Protein AF-A0A2R7K9B4-F1 (afdb_monomer)

Secondary structure (DSSP, 8-state):
-EEEEESB-S--TT-GGGS------SSPPPHHHHHHHHHHT----SS---HHHHHHHHHHHHHHHHHHHHHHTGGGEEEE--SS-SEEEEEESSGGGTTTTHHHHHHTT---TTTSTT--TTSPEEEEEEESSBS-HHHHHHHHHHHHHHHS---------------

Foldseek 3Di:
DAAAEWDAQPAQCVDVLLAAAADDDDDDDDPVRVVVRVSHHDDDDDDCSDVVSSQVVLVVQQVLLQVLLCVQVNLQWGWADDPPGQKIWIFGPDQQCVLVCQVVCVVLVGGDCVVRVVPDSVDGHGTYIYGNRDDGVVSSSVVSNVVSVVRPDPPPPPPCPDDDDDD

Mean predicted aligned error: 12.82 Å

Nearest PDB structures (foldseek):
  2z1y-assembly1_A  TM=6.674E-01  e=8.055E-02  unclassified
  2zp7-assembly1_A  TM=6.648E-01  e=3.077E-01  Thermus thermophilus HB27
  4n0b-assembly2_C  TM=6.363E-01  e=2.098E-01  Bacillus subtilis
  1wst-assembly1_A-2  TM=6.845E-01  e=7.055E-01  Thermococcus profundus
  3av7-assembly1_C  TM=5.516E-01  e=2.541E-01  Pyrococcus horikoshii OT3

Sequence (167 aa):
MNTLIIGTELPNYNNPVLTENSIIPDHELNLDEQLIITVQNLPVYNYIISREKLNLYYMEKFRMLKLLCARHLSELATVETQYPALAAVLRLNKPSVISEIIPYLKELNIYHNEVNWNLNQQLPVYGIRMGLGFPDLVTYASIFEKLSQYLKPKDHITKTIADHKMS

pLDDT: mean 71.58, std 16.81, range [35.19, 93.44]

Radius of gyration: 21.49 Å; Cα contacts (8 Å, |Δi|>4): 209; chains: 1; bounding box: 72×28×70 Å

Solvent-accessible surface area (backbone atoms only — not comparable to full-atom values): 9967 Å² total; per-residue (Å²): 116,32,68,46,53,34,55,34,59,59,79,59,76,83,42,69,88,69,62,41,68,66,60,88,83,97,69,94,69,52,75,70,52,49,49,54,38,58,57,29,53,40,82,72,72,83,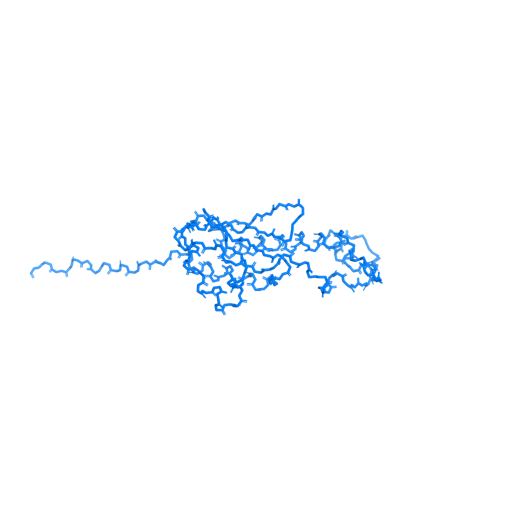97,63,71,48,68,61,62,55,47,52,52,46,50,49,53,49,53,52,49,40,53,43,37,48,71,44,34,36,95,48,38,51,71,46,68,64,87,91,56,43,44,35,36,38,34,48,80,62,37,82,56,57,74,76,47,51,66,60,34,43,75,70,71,46,50,51,65,87,77,40,73,83,58,51,90,90,45,53,32,64,32,38,39,35,18,60,34,32,60,55,72,67,57,51,43,55,51,34,44,54,48,29,69,68,70,43,82,75,78,73,83,75,73,73,79,64,96,81,79,92,128

Structure (mmCIF, N/CA/C/O backbone):
data_AF-A0A2R7K9B4-F1
#
_entry.id   AF-A0A2R7K9B4-F1
#
loop_
_atom_site.group_PDB
_atom_site.id
_atom_site.type_symbol
_atom_site.label_atom_id
_atom_site.label_alt_id
_atom_site.label_comp_id
_atom_site.label_asym_id
_atom_site.label_entity_id
_atom_site.label_seq_id
_atom_site.pdbx_PDB_ins_code
_atom_site.Cartn_x
_atom_site.Cartn_y
_atom_site.Cartn_z
_atom_site.occupancy
_atom_site.B_iso_or_equiv
_atom_site.auth_seq_id
_atom_site.auth_comp_id
_atom_site.auth_asym_id
_atom_site.auth_atom_id
_atom_site.pdbx_PDB_model_num
ATOM 1 N N . MET A 1 1 ? 3.133 5.664 20.008 1.00 62.16 1 MET A N 1
ATOM 2 C CA . MET A 1 1 ? 2.215 5.335 18.895 1.00 62.16 1 MET A CA 1
ATOM 3 C C . MET A 1 1 ? 2.933 4.362 17.986 1.00 62.16 1 MET A C 1
ATOM 5 O O . MET A 1 1 ? 4.110 4.582 17.727 1.00 62.16 1 MET A O 1
ATOM 9 N N . ASN A 1 2 ? 2.264 3.304 17.539 1.00 75.69 2 ASN A N 1
ATOM 10 C CA . ASN A 1 2 ? 2.853 2.336 16.610 1.00 75.69 2 ASN A CA 1
ATOM 11 C C . ASN A 1 2 ? 2.616 2.752 15.155 1.00 75.69 2 ASN A C 1
ATOM 13 O O . ASN A 1 2 ? 1.678 3.493 14.856 1.00 75.69 2 ASN A O 1
ATOM 17 N N . THR A 1 3 ? 3.403 2.181 14.249 1.00 78.75 3 THR A N 1
ATOM 18 C CA . THR A 1 3 ? 3.052 2.057 12.829 1.00 78.75 3 THR A CA 1
ATOM 19 C C . THR A 1 3 ? 3.036 0.572 12.502 1.00 78.75 3 THR A C 1
ATOM 21 O O . THR A 1 3 ? 3.973 -0.133 12.861 1.00 78.75 3 THR A O 1
ATOM 24 N N . LEU A 1 4 ? 1.969 0.097 11.868 1.00 87.06 4 LEU A N 1
ATOM 25 C CA . LEU A 1 4 ? 1.863 -1.280 11.386 1.00 87.06 4 LEU A CA 1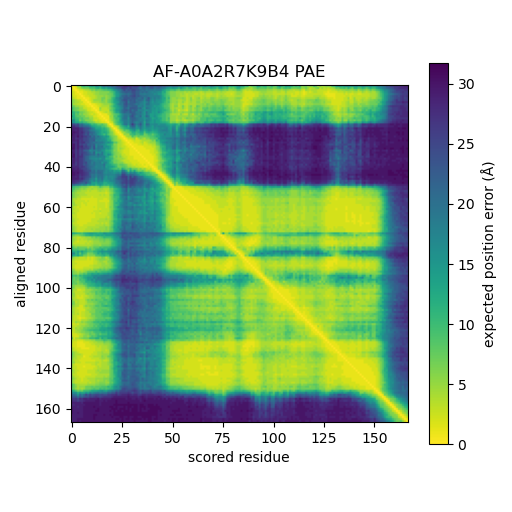
ATOM 26 C C . LEU A 1 4 ? 2.449 -1.331 9.975 1.00 87.06 4 LEU A C 1
ATOM 28 O O . LEU A 1 4 ? 2.069 -0.505 9.153 1.00 87.06 4 LEU A O 1
ATOM 32 N N . ILE A 1 5 ? 3.357 -2.256 9.682 1.00 88.81 5 ILE A N 1
ATOM 33 C CA . ILE A 1 5 ? 3.967 -2.393 8.354 1.00 88.81 5 ILE A CA 1
ATOM 34 C C . ILE A 1 5 ? 3.367 -3.612 7.651 1.00 88.81 5 ILE A C 1
ATOM 36 O O . ILE A 1 5 ? 3.385 -4.718 8.196 1.00 88.81 5 ILE A O 1
ATOM 40 N N . ILE A 1 6 ? 2.847 -3.407 6.439 1.00 89.25 6 ILE A N 1
ATOM 41 C CA . ILE A 1 6 ? 2.373 -4.469 5.545 1.00 89.25 6 ILE A CA 1
ATOM 42 C C . ILE A 1 6 ? 3.070 -4.364 4.187 1.00 89.25 6 ILE A C 1
ATOM 44 O O . ILE A 1 6 ? 3.250 -3.268 3.652 1.00 89.25 6 ILE A O 1
ATOM 48 N N . GLY A 1 7 ? 3.453 -5.508 3.622 1.00 86.06 7 GLY A N 1
ATOM 49 C CA . GLY A 1 7 ? 4.222 -5.549 2.379 1.00 86.06 7 GLY A CA 1
ATOM 50 C C . GLY A 1 7 ? 5.687 -5.119 2.538 1.00 86.06 7 GLY A C 1
ATOM 51 O O . GLY A 1 7 ? 6.240 -5.114 3.636 1.00 86.06 7 GLY A O 1
ATOM 52 N N . THR A 1 8 ? 6.326 -4.780 1.419 1.00 83.25 8 THR A N 1
ATOM 53 C CA . THR A 1 8 ? 7.749 -4.426 1.325 1.00 83.25 8 THR A CA 1
ATOM 54 C C . THR A 1 8 ? 7.989 -3.202 0.444 1.00 83.25 8 THR A C 1
ATOM 56 O O . THR A 1 8 ? 7.318 -2.974 -0.567 1.00 83.25 8 THR A O 1
ATOM 59 N N . GLU A 1 9 ? 8.980 -2.415 0.848 1.00 83.38 9 GLU A N 1
ATOM 60 C CA . GLU A 1 9 ? 9.453 -1.204 0.174 1.00 83.38 9 GLU A CA 1
ATOM 61 C C . GLU A 1 9 ? 10.620 -1.493 -0.783 1.00 83.38 9 GLU A C 1
ATOM 63 O O . GLU A 1 9 ? 11.210 -0.571 -1.335 1.00 83.38 9 GLU A O 1
ATOM 68 N N . LEU A 1 10 ? 10.966 -2.767 -0.997 1.00 81.44 10 LEU A N 1
ATOM 69 C CA . LEU A 1 10 ? 11.930 -3.161 -2.022 1.00 81.44 10 LEU A CA 1
ATOM 70 C C . LEU A 1 10 ? 11.307 -2.978 -3.418 1.00 81.44 10 LEU A C 1
ATOM 72 O O . LEU A 1 10 ? 10.212 -3.497 -3.652 1.00 81.44 10 LEU A O 1
ATOM 76 N N . PRO A 1 11 ? 11.965 -2.287 -4.368 1.00 74.44 11 PRO A N 1
ATOM 77 C CA . PRO A 1 11 ? 11.417 -2.124 -5.707 1.00 74.44 11 PRO A CA 1
ATOM 78 C C . PRO A 1 11 ? 11.253 -3.478 -6.407 1.00 74.44 11 PRO A C 1
ATOM 80 O O . PRO A 1 11 ? 12.217 -4.221 -6.590 1.00 74.44 11 PRO A O 1
ATOM 83 N N . ASN A 1 12 ? 10.039 -3.773 -6.870 1.00 73.38 12 ASN A N 1
ATOM 84 C CA . ASN A 1 12 ? 9.785 -4.865 -7.799 1.00 73.38 12 ASN A CA 1
ATOM 85 C C . ASN A 1 12 ? 10.268 -4.479 -9.207 1.00 73.38 12 ASN A C 1
ATOM 87 O O . ASN A 1 12 ? 9.491 -4.027 -10.045 1.00 73.38 12 ASN A O 1
ATOM 91 N N . TYR A 1 13 ? 11.565 -4.656 -9.442 1.00 69.69 13 TYR A N 1
ATOM 92 C CA . TYR A 1 13 ? 12.219 -4.454 -10.736 1.00 69.69 13 TYR A CA 1
ATOM 93 C C . TYR A 1 13 ? 11.795 -5.463 -11.819 1.00 69.69 13 TYR A C 1
ATOM 95 O O . TYR A 1 13 ? 12.048 -5.229 -12.995 1.00 69.69 13 TYR A O 1
ATOM 103 N N . ASN A 1 14 ? 11.125 -6.554 -11.434 1.00 67.12 14 ASN A N 1
ATOM 104 C CA . ASN A 1 14 ? 10.725 -7.647 -12.323 1.00 67.12 14 ASN A CA 1
ATOM 105 C C . ASN A 1 14 ? 9.281 -7.495 -12.844 1.00 67.12 14 ASN A C 1
ATOM 107 O O . ASN A 1 14 ? 8.721 -8.445 -13.388 1.00 67.12 14 ASN A O 1
ATOM 111 N N . ASN A 1 15 ? 8.630 -6.346 -12.625 1.00 69.50 15 ASN A N 1
ATOM 112 C CA . ASN A 1 15 ? 7.283 -6.117 -13.142 1.00 69.50 15 AS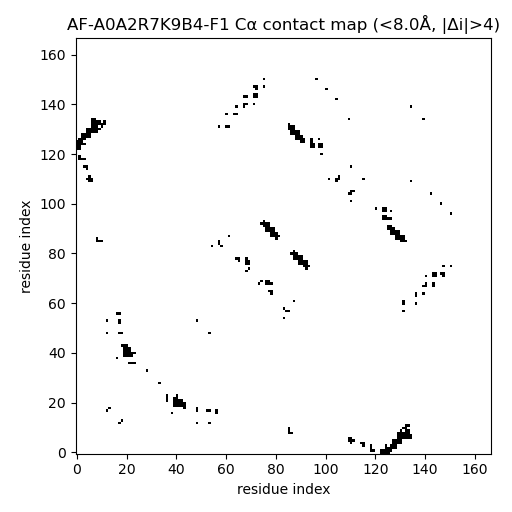N A CA 1
ATOM 113 C C . ASN A 1 15 ? 7.319 -5.899 -14.672 1.00 69.50 15 ASN A C 1
ATOM 115 O O . ASN A 1 15 ? 8.112 -5.064 -15.106 1.00 69.50 15 ASN A O 1
ATOM 119 N N . PRO A 1 16 ? 6.444 -6.548 -15.473 1.00 65.06 16 PRO A N 1
ATOM 120 C CA . PRO A 1 16 ? 6.459 -6.442 -16.938 1.00 65.06 16 PRO A CA 1
ATOM 121 C C . PRO A 1 16 ? 6.451 -5.009 -17.497 1.00 65.06 16 PRO A C 1
ATOM 123 O O . PRO A 1 16 ? 7.122 -4.725 -18.485 1.00 65.06 16 PRO A O 1
ATOM 126 N N . VAL A 1 17 ? 5.773 -4.071 -16.820 1.00 64.69 17 VAL A N 1
ATOM 127 C CA . VAL A 1 17 ? 5.706 -2.646 -17.213 1.00 64.69 17 VAL A CA 1
ATOM 128 C C . VAL A 1 17 ? 7.083 -1.959 -17.188 1.00 64.69 17 VAL A C 1
ATOM 130 O O . VAL A 1 17 ? 7.282 -0.922 -17.815 1.00 64.69 17 VAL A O 1
ATOM 133 N N . LEU A 1 18 ? 8.063 -2.526 -16.479 1.00 64.00 18 LEU A N 1
ATOM 134 C CA . LEU A 1 18 ? 9.430 -2.009 -16.404 1.00 64.00 18 LEU A CA 1
ATOM 135 C C . LEU A 1 18 ? 10.373 -2.639 -17.450 1.00 64.00 18 LEU A C 1
ATOM 137 O O . LEU A 1 18 ? 11.536 -2.229 -17.516 1.00 64.00 18 LEU A O 1
ATOM 141 N N . THR A 1 19 ? 9.906 -3.610 -18.252 1.00 56.19 19 THR A N 1
ATOM 142 C CA . THR A 1 19 ? 10.772 -4.54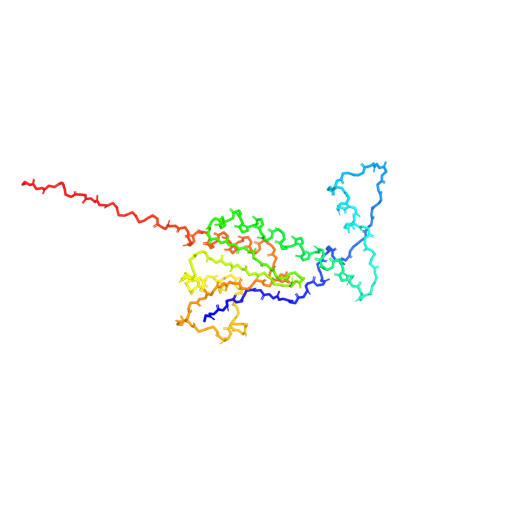0 -19.004 1.00 56.19 19 THR A CA 1
ATOM 143 C C . THR A 1 19 ? 10.439 -4.749 -20.496 1.00 56.19 19 THR A C 1
ATOM 145 O O . THR A 1 19 ? 10.958 -5.713 -21.053 1.00 56.19 19 THR A O 1
ATOM 148 N N . GLU A 1 20 ? 9.638 -3.907 -21.173 1.00 53.19 20 GLU A N 1
ATOM 149 C CA . GLU A 1 20 ? 9.229 -4.128 -22.590 1.00 53.19 20 GLU A CA 1
ATOM 150 C C . GLU A 1 20 ? 9.280 -2.899 -23.545 1.00 53.19 20 GLU A C 1
ATOM 152 O O . GLU A 1 20 ? 9.410 -1.757 -23.108 1.00 53.19 20 GLU A O 1
ATOM 157 N N . ASN A 1 21 ? 9.182 -3.205 -24.857 1.00 49.84 21 ASN A N 1
ATOM 158 C CA . ASN A 1 21 ? 9.276 -2.389 -26.095 1.00 49.84 21 ASN A CA 1
ATOM 159 C C . ASN A 1 21 ? 8.057 -2.720 -27.015 1.00 49.84 21 ASN A C 1
ATOM 161 O O . ASN A 1 21 ? 7.527 -3.820 -26.876 1.00 49.84 21 ASN A O 1
ATOM 165 N N . SER A 1 22 ? 7.623 -2.021 -28.083 1.00 46.19 22 SER A N 1
ATOM 166 C CA . SER A 1 22 ? 7.703 -0.627 -28.589 1.00 46.19 22 SER A CA 1
ATOM 167 C C . SER A 1 22 ? 6.657 -0.465 -29.715 1.00 46.19 22 SER A C 1
ATOM 169 O O . SER A 1 22 ? 6.579 -1.345 -30.571 1.00 46.19 22 SER A O 1
ATOM 171 N N . ILE A 1 23 ? 5.867 0.624 -29.752 1.00 49.53 23 ILE A N 1
ATOM 172 C CA . ILE A 1 23 ? 4.836 0.883 -30.791 1.00 49.53 23 ILE A CA 1
ATOM 173 C C . ILE A 1 23 ? 4.752 2.385 -31.136 1.00 49.53 23 ILE A C 1
ATOM 175 O O . ILE A 1 23 ? 4.584 3.209 -30.242 1.00 49.53 23 ILE A O 1
ATOM 179 N N . ILE A 1 24 ? 4.799 2.749 -32.425 1.00 50.50 24 ILE A N 1
ATOM 180 C CA . ILE A 1 24 ? 4.609 4.132 -32.922 1.00 50.50 24 ILE A CA 1
ATOM 181 C C . ILE A 1 24 ? 3.288 4.224 -33.724 1.00 50.50 24 ILE A C 1
ATOM 183 O O . ILE A 1 24 ? 3.066 3.340 -34.552 1.00 50.50 24 ILE A O 1
ATOM 187 N N . PRO A 1 25 ? 2.426 5.247 -33.527 1.00 50.66 25 PRO A N 1
ATOM 188 C CA . PRO A 1 25 ? 1.129 5.384 -34.210 1.00 50.66 25 PRO A CA 1
ATOM 189 C C . PRO A 1 25 ? 1.113 6.493 -35.277 1.00 50.66 25 PRO A C 1
ATOM 191 O O . PRO A 1 25 ? 1.967 7.376 -35.279 1.00 50.66 25 PRO A O 1
ATOM 194 N N . ASP A 1 26 ? 0.097 6.464 -36.144 1.00 46.50 26 ASP A N 1
ATOM 195 C CA . ASP A 1 26 ? -0.021 7.302 -37.354 1.00 46.50 26 ASP A CA 1
ATOM 196 C C . ASP A 1 26 ? -1.201 8.306 -37.278 1.00 46.50 26 ASP A C 1
ATOM 198 O O . ASP A 1 26 ? -1.830 8.653 -38.277 1.00 46.50 26 ASP A O 1
ATOM 202 N N . HIS A 1 27 ? -1.552 8.747 -36.062 1.00 53.41 27 HIS A N 1
ATOM 203 C CA . HIS A 1 27 ? -2.613 9.730 -35.792 1.00 53.41 27 HIS A CA 1
ATOM 204 C C . HIS A 1 27 ? -2.272 10.644 -34.604 1.00 53.41 27 HIS A C 1
ATOM 206 O O . HIS A 1 27 ? -1.424 10.311 -33.775 1.00 53.41 27 HIS A O 1
ATOM 212 N N . GLU A 1 28 ? -2.929 11.807 -34.508 1.00 66.19 28 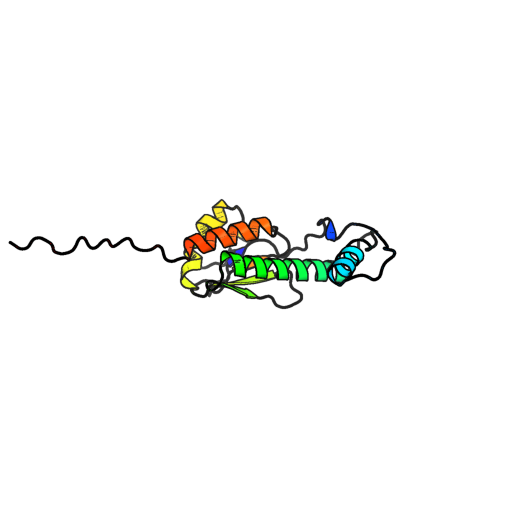GLU A N 1
ATOM 213 C CA . GLU A 1 28 ? -2.798 12.691 -33.340 1.00 66.19 28 GLU A CA 1
ATOM 214 C C . GLU A 1 28 ? -3.414 12.033 -32.098 1.00 66.19 28 GLU A C 1
ATOM 216 O O . GLU A 1 28 ? -4.584 11.650 -32.092 1.00 66.19 28 GLU A O 1
ATOM 221 N N . LEU A 1 29 ? -2.609 11.900 -31.044 1.00 61.50 29 LEU A N 1
ATOM 222 C CA . LEU A 1 29 ? -2.927 11.070 -29.886 1.00 61.50 29 LEU A CA 1
ATOM 223 C C . LEU A 1 29 ? -3.656 11.844 -28.794 1.00 61.50 29 LEU A C 1
ATOM 225 O O . LEU A 1 29 ? -3.187 12.897 -28.351 1.00 61.50 29 LEU A O 1
ATOM 229 N N . ASN A 1 30 ? -4.729 11.262 -28.262 1.00 67.12 30 ASN A N 1
ATOM 230 C CA . ASN A 1 30 ? -5.323 11.729 -27.014 1.00 67.12 30 ASN A CA 1
ATOM 231 C C . ASN A 1 30 ? -4.438 11.369 -25.798 1.00 67.12 30 ASN A C 1
ATOM 233 O O . ASN A 1 30 ? -3.500 10.579 -25.903 1.00 67.12 30 ASN A O 1
ATOM 237 N N . LEU A 1 31 ? -4.713 11.957 -24.630 1.00 47.69 31 LEU A N 1
ATOM 238 C CA . LEU A 1 31 ? -3.843 11.836 -23.452 1.00 47.69 31 LEU A CA 1
ATOM 239 C C . LEU A 1 31 ? -3.679 10.384 -22.951 1.00 47.69 31 LEU A C 1
ATOM 241 O O . LEU A 1 31 ? -2.589 10.012 -22.514 1.00 47.69 31 LEU A O 1
ATOM 245 N N . ASP A 1 32 ? -4.726 9.561 -23.050 1.00 44.50 32 ASP A N 1
ATOM 246 C CA . ASP A 1 32 ? -4.673 8.150 -22.651 1.00 44.50 32 ASP A CA 1
ATOM 247 C C . ASP A 1 32 ? -3.865 7.320 -23.666 1.00 44.50 32 ASP A C 1
ATOM 249 O O . ASP A 1 32 ? -3.080 6.453 -23.280 1.00 44.50 32 ASP A O 1
ATOM 253 N N . GLU A 1 33 ? -3.966 7.633 -24.962 1.00 50.38 33 GLU A N 1
ATOM 254 C CA . GLU A 1 33 ? -3.125 7.027 -26.005 1.00 50.38 33 GLU A CA 1
ATOM 255 C C . GLU A 1 33 ? -1.649 7.410 -25.828 1.00 50.38 33 GLU A C 1
ATOM 257 O O . GLU A 1 33 ? -0.783 6.535 -25.838 1.00 50.38 33 GLU A O 1
ATOM 262 N N . GLN A 1 34 ? -1.345 8.690 -25.579 1.00 53.97 34 GLN A N 1
ATOM 263 C CA . GLN A 1 34 ? 0.020 9.152 -25.294 1.00 53.97 34 GLN A CA 1
ATOM 264 C C . GLN A 1 34 ? 0.642 8.384 -24.119 1.00 53.97 34 GLN A C 1
ATOM 266 O O . GLN A 1 34 ? 1.806 7.988 -24.196 1.00 53.97 34 GLN A O 1
ATOM 271 N N . LEU A 1 35 ? -0.130 8.114 -23.060 1.00 50.78 35 LEU A N 1
ATOM 272 C CA . LEU A 1 35 ? 0.289 7.281 -21.928 1.00 50.78 35 LEU A CA 1
ATOM 273 C C . LEU A 1 35 ? 0.585 5.831 -22.343 1.00 50.78 35 LEU A C 1
ATOM 275 O O . LEU A 1 35 ? 1.653 5.313 -22.013 1.00 50.78 35 LEU A O 1
ATOM 279 N N . ILE A 1 36 ? -0.313 5.191 -23.096 1.00 49.84 36 ILE A N 1
ATOM 280 C CA . ILE A 1 36 ? -0.166 3.801 -23.567 1.00 49.84 36 ILE A CA 1
ATOM 281 C C . ILE A 1 36 ? 1.085 3.637 -24.446 1.00 49.84 36 ILE A C 1
ATOM 283 O O . ILE A 1 36 ? 1.888 2.727 -24.236 1.00 49.84 36 ILE A O 1
ATOM 287 N N . ILE A 1 37 ? 1.296 4.558 -25.382 1.00 53.94 37 ILE A N 1
ATOM 288 C CA . ILE A 1 37 ? 2.410 4.545 -26.341 1.00 53.94 37 ILE A CA 1
ATOM 289 C C . ILE A 1 37 ? 3.740 4.943 -25.687 1.00 53.94 37 ILE A C 1
ATOM 291 O O . ILE A 1 37 ? 4.794 4.403 -26.037 1.00 53.94 37 ILE A O 1
ATOM 295 N N . THR A 1 38 ? 3.706 5.817 -24.677 1.00 52.06 38 THR A N 1
ATOM 296 C CA . THR A 1 38 ? 4.879 6.111 -23.838 1.00 52.06 38 THR A CA 1
ATOM 297 C C . THR A 1 38 ? 5.291 4.893 -23.018 1.00 52.06 38 THR A C 1
ATOM 299 O O . THR A 1 38 ? 6.481 4.631 -22.911 1.00 52.06 38 THR A O 1
ATOM 302 N N . VAL A 1 39 ? 4.342 4.117 -22.479 1.00 47.78 39 VAL A N 1
ATOM 303 C CA . VAL A 1 39 ? 4.647 2.856 -21.776 1.00 47.78 39 VAL A CA 1
ATOM 304 C C . VAL A 1 39 ? 5.237 1.813 -22.728 1.00 47.78 39 VAL A C 1
ATOM 306 O O . VAL A 1 39 ? 6.173 1.114 -22.353 1.00 47.78 39 VAL A O 1
ATOM 309 N N . GLN A 1 40 ? 4.738 1.730 -23.963 1.00 45.25 40 GLN A N 1
ATOM 310 C CA . GLN A 1 40 ? 5.206 0.748 -24.941 1.00 45.25 40 GLN A CA 1
ATOM 311 C C . GLN A 1 40 ? 6.636 1.029 -25.433 1.00 45.25 40 GLN A C 1
ATOM 313 O O . GLN A 1 40 ? 7.426 0.099 -25.529 1.00 45.25 40 GLN A O 1
ATOM 318 N N . ASN A 1 41 ? 7.011 2.277 -25.737 1.00 49.75 41 ASN A N 1
ATOM 319 C CA . ASN A 1 41 ? 8.253 2.613 -26.463 1.00 49.75 41 ASN A CA 1
ATOM 320 C C . ASN A 1 41 ? 9.585 2.540 -25.689 1.00 49.75 41 ASN A C 1
ATOM 322 O O . ASN A 1 41 ? 10.577 3.113 -26.138 1.00 49.75 41 ASN A O 1
ATOM 326 N N . LEU A 1 42 ? 9.647 1.881 -24.534 1.00 49.12 42 LEU A N 1
ATOM 327 C CA . LEU A 1 42 ? 10.650 2.164 -23.505 1.00 49.12 42 LEU A CA 1
ATOM 328 C C . LEU A 1 42 ? 11.851 1.189 -23.495 1.00 49.12 42 LEU A C 1
ATOM 330 O O . LEU A 1 42 ? 11.795 0.188 -22.782 1.00 49.12 42 LEU A O 1
ATOM 334 N N . PRO A 1 43 ? 13.018 1.524 -24.095 1.00 44.97 43 PRO A N 1
ATOM 335 C CA . PRO A 1 43 ? 14.054 0.548 -24.438 1.00 44.97 43 PRO A CA 1
ATOM 336 C C . PRO A 1 43 ? 14.487 -0.391 -23.307 1.00 44.97 43 PRO A C 1
ATOM 338 O O . PRO A 1 43 ? 14.858 0.041 -22.208 1.00 44.97 43 PRO A O 1
ATOM 341 N N . VAL A 1 44 ? 14.476 -1.683 -23.621 1.00 52.25 44 VAL A N 1
ATOM 342 C CA . VAL A 1 44 ? 15.139 -2.763 -22.887 1.00 52.25 44 VAL A CA 1
ATOM 343 C C . VAL A 1 44 ? 16.596 -2.857 -23.332 1.00 52.25 44 VAL A C 1
ATOM 345 O O . VAL A 1 44 ? 16.854 -3.288 -24.448 1.00 52.25 44 VAL A O 1
ATOM 348 N N . TYR A 1 45 ? 17.539 -2.518 -22.448 1.00 40.28 45 TYR A N 1
ATOM 349 C CA . TYR A 1 45 ? 18.785 -3.277 -22.267 1.00 40.28 45 TYR A CA 1
ATOM 350 C C . TYR A 1 45 ? 19.479 -2.907 -20.942 1.00 40.28 45 TYR A C 1
ATOM 352 O O . TYR A 1 45 ? 19.719 -1.741 -20.653 1.00 40.28 45 TYR A O 1
ATOM 360 N N . ASN A 1 46 ? 19.830 -3.944 -20.175 1.00 35.19 46 ASN A N 1
ATOM 361 C CA . ASN A 1 46 ? 20.837 -4.010 -19.106 1.00 35.19 46 ASN A CA 1
ATOM 362 C C . ASN A 1 46 ? 20.867 -2.929 -17.997 1.00 35.19 46 ASN A C 1
ATOM 364 O O . ASN A 1 46 ? 21.411 -1.839 -18.147 1.00 35.19 46 ASN A O 1
ATOM 368 N N . TYR A 1 47 ? 20.452 -3.358 -16.798 1.00 39.12 47 TYR A N 1
ATOM 369 C CA . TYR A 1 47 ? 20.797 -2.827 -15.463 1.00 39.12 47 TYR A CA 1
ATOM 370 C C . TYR A 1 47 ? 20.410 -1.391 -15.084 1.00 39.12 47 TYR A C 1
ATOM 372 O O . TYR A 1 47 ? 20.378 -1.095 -13.891 1.00 39.12 47 TYR A O 1
ATOM 380 N N . ILE A 1 48 ? 20.023 -0.529 -16.023 1.00 45.00 48 ILE A N 1
ATOM 381 C CA . ILE A 1 48 ? 19.386 0.754 -15.709 1.00 45.00 48 ILE A CA 1
ATOM 382 C C . ILE A 1 48 ? 17.907 0.663 -16.083 1.00 45.00 48 ILE A C 1
ATOM 384 O O . ILE A 1 48 ? 17.470 1.145 -17.128 1.00 45.00 48 ILE A O 1
ATOM 388 N N . ILE A 1 49 ? 17.104 0.083 -15.186 1.00 51.69 49 ILE A N 1
ATOM 389 C CA . ILE A 1 49 ? 15.683 0.444 -15.143 1.00 51.69 49 ILE A CA 1
ATOM 390 C C . ILE A 1 49 ? 15.676 1.939 -14.854 1.00 51.69 49 ILE A C 1
ATOM 392 O O . ILE A 1 49 ? 16.074 2.354 -13.763 1.00 51.69 49 ILE A O 1
ATOM 396 N N . SER A 1 50 ? 15.322 2.741 -15.866 1.00 60.88 50 SER A N 1
ATOM 397 C CA . SER A 1 50 ? 15.336 4.197 -15.741 1.00 60.88 50 SER A CA 1
ATOM 398 C C . SER A 1 50 ? 14.587 4.565 -14.464 1.00 60.88 50 SER A C 1
ATOM 400 O O . SER A 1 50 ? 13.462 4.116 -14.220 1.00 60.88 50 SER A O 1
ATOM 402 N N . ARG A 1 51 ? 15.246 5.363 -13.620 1.00 66.50 51 ARG A N 1
ATOM 403 C CA . ARG A 1 51 ? 14.68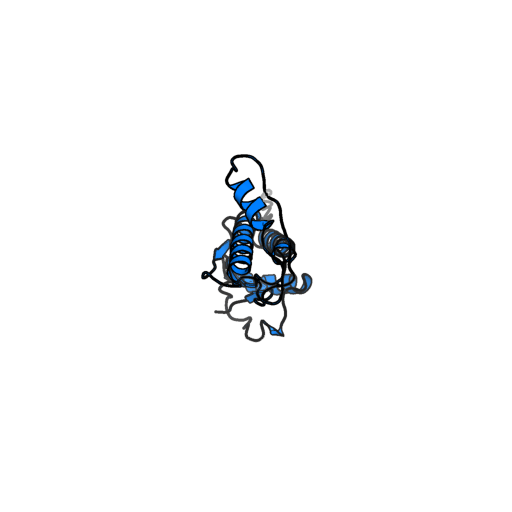5 5.809 -12.344 1.00 66.50 51 ARG A CA 1
ATOM 404 C C . ARG A 1 51 ? 13.345 6.514 -12.562 1.00 66.50 51 ARG A C 1
ATOM 406 O O . ARG A 1 51 ? 12.492 6.467 -11.688 1.00 66.50 51 ARG A O 1
ATOM 413 N N . GLU A 1 52 ? 13.141 7.096 -13.741 1.00 70.94 52 GLU A N 1
ATOM 414 C CA . GLU A 1 52 ? 11.890 7.706 -14.185 1.00 70.94 52 GLU A CA 1
ATOM 415 C C . GLU A 1 52 ? 10.827 6.649 -14.508 1.00 70.94 52 GLU A C 1
ATOM 417 O O . GLU A 1 52 ? 9.731 6.770 -13.976 1.00 70.94 52 GLU A O 1
ATOM 422 N N . LYS A 1 53 ? 11.138 5.571 -15.256 1.00 71.12 53 LYS A N 1
ATOM 423 C CA . LYS A 1 53 ? 10.210 4.425 -15.441 1.00 71.12 53 LYS A CA 1
ATOM 424 C C . LYS A 1 53 ? 9.747 3.875 -14.087 1.00 71.12 53 LYS A C 1
ATOM 426 O O . LYS A 1 53 ? 8.557 3.673 -13.863 1.00 71.12 53 LYS A O 1
ATOM 431 N N . LEU A 1 54 ? 10.698 3.669 -13.171 1.00 75.00 54 LEU A N 1
ATOM 432 C CA . LEU A 1 54 ? 10.439 3.169 -11.821 1.00 75.00 54 LEU A CA 1
ATOM 433 C C . LEU A 1 54 ? 9.549 4.137 -11.027 1.00 75.00 54 LEU A C 1
ATOM 435 O O . LEU A 1 54 ? 8.554 3.725 -10.435 1.00 75.00 54 LEU A O 1
ATOM 439 N N . ASN A 1 55 ? 9.887 5.429 -11.044 1.00 77.31 55 ASN A N 1
ATOM 440 C CA . ASN A 1 55 ? 9.118 6.482 -10.392 1.00 77.31 55 ASN A CA 1
ATOM 441 C C . ASN A 1 55 ? 7.690 6.564 -10.951 1.00 77.31 55 ASN A C 1
ATOM 443 O O . ASN A 1 55 ? 6.751 6.546 -10.165 1.00 77.31 55 ASN A O 1
ATOM 447 N N . LEU A 1 56 ? 7.514 6.596 -12.277 1.00 77.56 56 LEU A N 1
ATOM 448 C CA . LEU A 1 56 ? 6.209 6.637 -12.948 1.00 77.56 56 LEU A CA 1
ATOM 449 C C . LEU A 1 56 ? 5.356 5.412 -12.595 1.00 77.56 56 LEU A C 1
ATOM 451 O O . LEU A 1 56 ? 4.193 5.562 -12.228 1.00 77.56 56 LEU A O 1
ATOM 455 N N . TYR A 1 57 ? 5.945 4.213 -12.604 1.00 79.75 57 TYR A N 1
ATOM 456 C CA . TYR A 1 57 ? 5.268 2.991 -12.170 1.00 79.75 57 TYR A CA 1
ATOM 457 C C . TYR A 1 57 ? 4.781 3.078 -10.711 1.00 79.75 57 TYR A C 1
ATOM 459 O O . TYR A 1 57 ? 3.640 2.715 -10.422 1.00 79.75 57 TYR A O 1
ATOM 467 N N . TYR A 1 58 ? 5.586 3.613 -9.783 1.00 84.25 58 TYR A N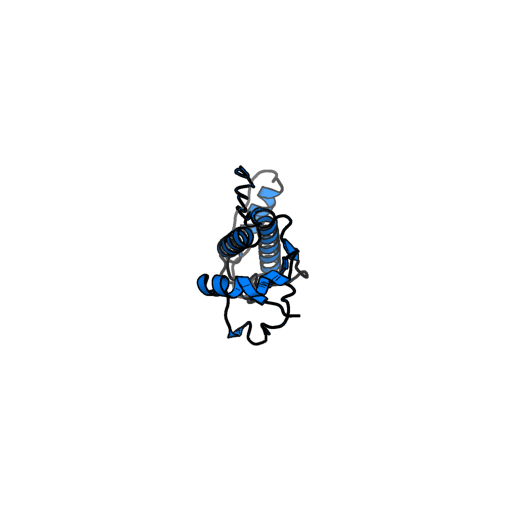 1
ATOM 468 C CA . TYR A 1 58 ? 5.153 3.785 -8.389 1.00 84.25 58 TYR A CA 1
ATOM 469 C C . TYR A 1 58 ? 4.218 4.980 -8.161 1.00 84.25 58 TYR A C 1
ATOM 471 O O . TYR A 1 58 ? 3.352 4.886 -7.290 1.00 84.25 58 TYR A O 1
ATOM 479 N N . MET A 1 59 ? 4.309 6.053 -8.957 1.00 84.19 59 MET A N 1
ATOM 480 C CA . MET A 1 59 ? 3.296 7.117 -9.005 1.00 84.19 59 MET A CA 1
ATOM 481 C C . MET A 1 59 ? 1.938 6.535 -9.383 1.00 84.19 59 MET A C 1
ATOM 483 O O . MET A 1 59 ? 0.950 6.779 -8.692 1.00 84.19 59 MET A O 1
ATOM 487 N N . GLU A 1 60 ? 1.899 5.731 -10.445 1.00 82.81 60 GLU A N 1
ATOM 488 C CA . GLU A 1 60 ? 0.673 5.126 -10.947 1.00 82.81 60 GLU A CA 1
ATOM 489 C C . GLU A 1 60 ? 0.131 4.070 -9.979 1.00 82.81 60 GLU A C 1
ATOM 491 O O . GLU A 1 60 ? -1.047 4.104 -9.616 1.00 82.81 60 GLU A O 1
ATOM 496 N N . LYS A 1 61 ? 0.998 3.207 -9.430 1.00 85.19 61 LYS A N 1
ATOM 497 C CA . LYS A 1 61 ? 0.608 2.258 -8.378 1.00 85.19 61 LYS A CA 1
ATOM 498 C C . LYS A 1 61 ? 0.036 2.980 -7.152 1.00 85.19 61 LYS A C 1
ATOM 500 O O . LYS A 1 61 ? -0.967 2.533 -6.601 1.00 85.19 61 LYS A O 1
ATOM 505 N N . PHE A 1 62 ? 0.602 4.119 -6.748 1.00 90.31 62 PHE A N 1
ATOM 506 C CA . PHE A 1 62 ? 0.059 4.946 -5.665 1.00 90.31 62 PHE A CA 1
ATOM 507 C C . PHE A 1 62 ? -1.277 5.617 -6.028 1.00 90.31 62 PHE A C 1
ATOM 509 O O . PHE A 1 62 ? -2.196 5.627 -5.205 1.00 90.31 62 PHE A O 1
ATOM 516 N N . ARG A 1 63 ? -1.425 6.139 -7.255 1.00 88.25 63 ARG A N 1
ATOM 517 C CA . ARG A 1 63 ? -2.683 6.711 -7.766 1.00 88.25 63 ARG A CA 1
ATOM 518 C C . ARG A 1 63 ? -3.806 5.673 -7.728 1.00 88.25 63 ARG A C 1
ATOM 520 O O . ARG A 1 63 ? -4.879 5.943 -7.190 1.00 88.25 63 ARG A O 1
ATOM 527 N N . MET A 1 64 ? -3.532 4.465 -8.212 1.00 89.00 64 MET A N 1
ATOM 528 C CA . MET A 1 64 ? -4.473 3.346 -8.185 1.00 89.00 64 MET A CA 1
ATOM 529 C C . MET A 1 64 ? -4.776 2.876 -6.757 1.00 89.00 64 MET A C 1
ATOM 531 O O . MET A 1 64 ? -5.935 2.622 -6.433 1.00 89.00 64 MET A O 1
ATOM 535 N N . LEU A 1 65 ? -3.783 2.844 -5.861 1.00 91.19 65 LEU A N 1
ATOM 536 C CA . LEU A 1 65 ? -3.993 2.519 -4.446 1.00 91.19 65 LEU A CA 1
ATOM 537 C C . LEU A 1 65 ? -4.910 3.537 -3.744 1.00 91.19 65 LEU A C 1
ATOM 539 O O . LEU A 1 65 ? -5.777 3.146 -2.962 1.00 91.19 65 LEU A O 1
ATOM 543 N N . LYS A 1 66 ? -4.784 4.833 -4.063 1.00 91.38 66 LYS A N 1
ATOM 544 C CA . LYS A 1 66 ? -5.720 5.875 -3.606 1.00 91.38 66 LYS A CA 1
ATOM 545 C C . LYS A 1 66 ? -7.146 5.636 -4.105 1.00 91.38 66 LYS A C 1
ATOM 547 O O . LYS A 1 66 ? -8.077 5.728 -3.308 1.00 91.38 66 LYS A O 1
ATOM 552 N N . LEU A 1 67 ? -7.322 5.295 -5.385 1.00 90.81 67 LEU A N 1
ATOM 553 C CA . LEU A 1 67 ? -8.639 4.979 -5.955 1.00 90.81 67 LEU A CA 1
ATOM 554 C C . LEU A 1 67 ? -9.271 3.740 -5.299 1.00 90.81 67 LEU A C 1
ATOM 556 O O . LEU A 1 67 ? -10.464 3.750 -5.000 1.00 90.81 67 LEU A O 1
ATOM 560 N N . LEU A 1 68 ? -8.479 2.701 -5.011 1.00 93.44 68 LEU A N 1
ATOM 561 C CA . LEU A 1 68 ? -8.939 1.523 -4.269 1.00 93.44 68 LEU A CA 1
ATOM 562 C C . LEU A 1 68 ? -9.347 1.876 -2.832 1.00 93.44 68 LEU A C 1
ATOM 564 O O . LEU A 1 68 ? -10.404 1.442 -2.377 1.00 93.44 68 LEU A O 1
ATOM 568 N N . CYS A 1 69 ? -8.565 2.698 -2.126 1.00 93.12 69 CYS A N 1
ATOM 569 C CA . CYS A 1 69 ? -8.933 3.159 -0.786 1.00 93.12 69 CYS A CA 1
ATOM 570 C C . CYS A 1 69 ? -10.252 3.943 -0.811 1.00 93.12 69 CYS A C 1
ATOM 572 O O . CYS A 1 69 ? -11.158 3.633 -0.042 1.00 93.12 69 CYS A O 1
ATOM 574 N N . ALA A 1 70 ? -10.407 4.897 -1.733 1.00 90.62 70 ALA A N 1
ATOM 575 C CA . ALA A 1 70 ? -11.646 5.660 -1.877 1.00 90.62 70 ALA A CA 1
ATOM 576 C C . ALA A 1 70 ? -12.855 4.758 -2.200 1.00 90.62 70 ALA A C 1
ATOM 578 O O . ALA A 1 70 ? -13.929 4.953 -1.639 1.00 90.62 70 ALA A O 1
ATOM 579 N N . ARG A 1 71 ? -12.677 3.733 -3.048 1.00 91.25 71 ARG A N 1
ATOM 580 C CA . ARG A 1 71 ? -13.734 2.777 -3.419 1.00 91.25 71 ARG A CA 1
ATOM 581 C C . ARG A 1 71 ? -14.199 1.901 -2.254 1.00 91.25 71 ARG A C 1
ATOM 583 O O . ARG A 1 71 ? -15.399 1.703 -2.096 1.00 91.25 71 ARG A O 1
ATOM 590 N N . HIS A 1 72 ? -13.268 1.328 -1.494 1.00 90.81 72 HIS A N 1
ATOM 591 C CA . HIS A 1 72 ? -13.597 0.327 -0.473 1.00 90.81 72 HIS A CA 1
ATOM 592 C C . HIS A 1 72 ? -13.760 0.937 0.922 1.00 90.81 72 HIS A C 1
ATOM 594 O O . HIS A 1 72 ? -14.689 0.577 1.641 1.00 90.81 72 HIS A O 1
ATOM 600 N N . LEU A 1 73 ? -12.884 1.869 1.305 1.00 87.75 73 LEU A N 1
ATOM 601 C CA . LEU A 1 73 ? -12.865 2.478 2.636 1.00 87.75 73 LEU A CA 1
ATOM 602 C C . LEU A 1 73 ? -13.565 3.839 2.678 1.00 87.75 73 LEU A C 1
ATOM 604 O O . LEU A 1 73 ? -14.114 4.171 3.724 1.00 87.75 73 LEU A O 1
ATOM 608 N N . SER A 1 74 ? -13.631 4.582 1.567 1.00 84.12 74 SER A N 1
ATOM 609 C CA . SER A 1 74 ? -14.347 5.868 1.491 1.00 84.12 74 SER A CA 1
ATOM 610 C C . SER A 1 74 ? -13.960 6.795 2.665 1.00 84.12 74 SER A C 1
ATOM 612 O O . SER A 1 74 ? -12.776 6.974 2.940 1.00 84.12 74 SER A O 1
ATOM 614 N N . GLU A 1 75 ? -14.928 7.330 3.410 1.00 82.75 75 GLU A N 1
ATOM 615 C CA . GLU A 1 75 ? -14.740 8.185 4.594 1.00 82.75 75 GLU A CA 1
ATOM 616 C C . GLU A 1 75 ? -14.127 7.485 5.829 1.00 82.75 75 GLU A C 1
ATOM 618 O O . GLU A 1 75 ? -13.989 8.102 6.885 1.00 82.75 75 GLU A O 1
ATOM 623 N N . LEU A 1 76 ? -13.758 6.203 5.753 1.00 83.62 76 LEU A N 1
ATOM 624 C CA . LEU A 1 76 ? -13.138 5.475 6.868 1.00 83.62 76 LEU A CA 1
ATOM 625 C C . LEU A 1 76 ? -11.611 5.637 6.902 1.00 83.62 76 LEU A C 1
ATOM 627 O O . LEU A 1 76 ? -11.013 5.478 7.973 1.00 83.62 76 LEU A O 1
ATOM 631 N N . ALA A 1 77 ? -10.976 5.931 5.759 1.00 88.25 77 ALA A N 1
ATOM 632 C CA . ALA A 1 77 ? -9.522 5.989 5.651 1.00 88.25 77 ALA A CA 1
ATOM 633 C C . ALA A 1 77 ? -9.000 6.882 4.514 1.00 88.25 77 ALA A C 1
ATOM 635 O O . ALA A 1 77 ? -9.626 7.013 3.465 1.00 88.25 77 ALA A O 1
ATOM 636 N N . THR A 1 78 ? -7.790 7.417 4.686 1.00 90.50 78 THR A N 1
ATOM 637 C CA . THR A 1 78 ? -7.043 8.142 3.645 1.00 90.50 78 THR A CA 1
ATOM 638 C C . THR A 1 78 ? -5.701 7.470 3.352 1.00 90.50 78 THR A C 1
ATOM 640 O O . THR A 1 78 ? -5.130 6.790 4.204 1.00 90.50 78 THR A O 1
ATOM 643 N N . VAL A 1 79 ? -5.184 7.656 2.132 1.00 91.25 79 VAL A N 1
ATOM 644 C CA . VAL A 1 79 ? -3.869 7.147 1.708 1.00 91.25 79 VAL A CA 1
ATOM 645 C C . VAL A 1 79 ? -2.949 8.306 1.333 1.00 91.25 79 VAL A C 1
ATOM 647 O O . VAL A 1 79 ? -3.220 9.067 0.402 1.00 91.25 79 VAL A O 1
ATOM 650 N N . GLU A 1 80 ? -1.834 8.411 2.047 1.00 89.69 80 GLU A N 1
ATOM 651 C CA . GLU A 1 80 ? -0.799 9.437 1.890 1.00 89.69 80 GLU A CA 1
ATOM 652 C C . GLU A 1 80 ? 0.524 8.819 1.407 1.00 89.69 80 GLU A C 1
ATOM 654 O O . GLU A 1 80 ? 0.773 7.629 1.585 1.00 89.69 80 GLU A O 1
ATOM 659 N N . THR A 1 81 ? 1.403 9.620 0.803 1.00 83.50 81 THR A N 1
ATOM 660 C CA . THR A 1 81 ? 2.811 9.258 0.559 1.00 83.50 81 THR A CA 1
ATOM 661 C C . THR A 1 81 ? 3.668 10.521 0.586 1.00 83.50 81 THR A C 1
ATOM 663 O O . THR A 1 81 ? 3.156 11.620 0.368 1.00 83.50 81 THR A O 1
ATOM 666 N N . GLN A 1 82 ? 4.966 10.366 0.834 1.00 72.31 82 GLN A N 1
ATOM 667 C CA . GLN A 1 82 ? 5.961 11.421 0.657 1.00 72.31 82 GLN A CA 1
ATOM 668 C C . GLN A 1 82 ? 6.700 11.133 -0.648 1.00 72.31 82 GLN A C 1
ATOM 670 O O . GLN A 1 82 ? 7.446 10.166 -0.732 1.00 72.31 82 GLN A O 1
ATOM 675 N N . TYR A 1 83 ? 6.445 11.915 -1.693 1.00 60.09 83 TYR A N 1
ATOM 676 C CA . TYR A 1 83 ? 6.973 11.607 -3.019 1.00 60.09 83 TYR A CA 1
ATOM 677 C C . TYR A 1 83 ? 8.453 12.025 -3.173 1.00 60.09 83 TYR A C 1
ATOM 679 O O . TYR A 1 83 ? 8.787 13.140 -2.768 1.00 60.09 83 TYR A O 1
ATOM 687 N N . PRO A 1 84 ? 9.328 11.212 -3.805 1.00 60.69 84 PRO A N 1
ATOM 688 C CA . PRO A 1 84 ? 9.124 9.828 -4.245 1.00 60.69 84 PRO A CA 1
ATOM 689 C C . PRO A 1 84 ? 9.359 8.815 -3.112 1.00 60.69 84 PRO A C 1
ATOM 691 O O . PRO A 1 84 ? 10.406 8.833 -2.466 1.00 60.69 84 PRO A O 1
ATOM 694 N N . ALA A 1 85 ? 8.428 7.876 -2.921 1.00 72.69 85 ALA A N 1
ATOM 695 C CA . ALA A 1 85 ? 8.582 6.784 -1.961 1.00 72.69 85 ALA A CA 1
ATOM 696 C C . ALA A 1 85 ? 8.019 5.460 -2.479 1.00 72.69 85 ALA A C 1
ATOM 698 O O . ALA A 1 85 ? 7.046 5.411 -3.227 1.00 72.69 85 ALA A O 1
ATOM 699 N N . LEU A 1 86 ? 8.611 4.377 -1.978 1.00 83.88 86 LEU A N 1
ATOM 700 C CA . LEU A 1 86 ? 8.166 2.993 -2.157 1.00 83.88 86 LEU A CA 1
ATOM 701 C C . LEU A 1 86 ? 7.199 2.562 -1.042 1.00 83.88 86 LEU A C 1
ATOM 703 O O . LEU A 1 86 ? 6.955 1.374 -0.852 1.00 83.88 86 LEU A O 1
ATOM 707 N N . ALA A 1 87 ? 6.647 3.533 -0.312 1.00 89.25 87 ALA A N 1
ATOM 708 C CA . ALA A 1 87 ? 5.706 3.345 0.777 1.00 89.25 87 ALA A CA 1
ATOM 709 C C . ALA A 1 87 ? 4.544 4.333 0.665 1.00 89.25 87 ALA A C 1
ATOM 711 O O . ALA A 1 87 ? 4.731 5.516 0.368 1.00 89.25 87 ALA A O 1
ATOM 712 N N . ALA A 1 88 ? 3.349 3.861 0.987 1.00 90.94 88 ALA A N 1
ATOM 713 C CA . ALA A 1 88 ? 2.195 4.695 1.287 1.00 90.94 88 ALA A CA 1
ATOM 714 C C . ALA A 1 88 ? 1.798 4.520 2.760 1.00 90.94 88 ALA A C 1
ATOM 716 O O . ALA A 1 88 ? 2.148 3.525 3.389 1.00 90.94 88 ALA A O 1
ATOM 717 N N . VAL A 1 89 ? 1.070 5.474 3.331 1.00 91.06 89 VAL A N 1
ATOM 718 C CA . VAL A 1 89 ? 0.523 5.389 4.689 1.00 91.06 89 VAL A CA 1
ATOM 719 C C . VAL A 1 89 ? -0.995 5.424 4.594 1.00 91.06 89 VAL A C 1
ATOM 721 O O . VAL A 1 89 ? -1.561 6.426 4.162 1.00 91.06 89 VAL A O 1
ATOM 724 N N . LEU A 1 90 ? -1.649 4.336 5.001 1.00 90.62 90 LEU A N 1
ATOM 725 C CA . LEU A 1 90 ? -3.087 4.299 5.249 1.00 90.62 90 LEU A CA 1
ATOM 726 C C . LEU A 1 90 ? -3.350 4.868 6.644 1.00 90.62 90 LEU A C 1
ATOM 728 O O . LEU A 1 90 ? -2.854 4.335 7.641 1.00 90.62 90 LEU A O 1
ATOM 732 N N . ARG A 1 91 ? -4.155 5.920 6.729 1.00 88.62 91 ARG A N 1
ATOM 733 C CA . ARG A 1 91 ? -4.665 6.459 7.991 1.00 88.62 91 ARG A CA 1
ATOM 734 C C . ARG A 1 91 ? -6.117 6.064 8.138 1.00 88.62 91 ARG A C 1
ATOM 736 O O . ARG A 1 91 ? -6.896 6.319 7.230 1.00 88.62 91 ARG A O 1
ATOM 743 N N . LEU A 1 92 ? -6.485 5.474 9.271 1.00 83.00 92 LEU A N 1
ATOM 744 C CA . LEU A 1 92 ? -7.893 5.284 9.613 1.00 83.00 92 LEU A CA 1
ATOM 745 C C . LEU A 1 92 ? -8.394 6.497 10.393 1.00 83.00 92 LEU A C 1
ATOM 747 O O . LEU A 1 92 ? -7.714 6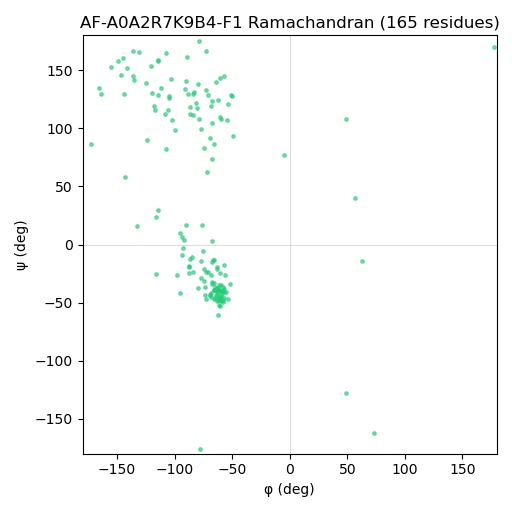.965 11.306 1.00 83.00 92 LEU A O 1
ATOM 751 N N . ASN A 1 93 ? -9.623 6.929 10.117 1.00 79.06 93 ASN A N 1
ATOM 752 C CA . ASN A 1 93 ? -10.267 8.019 10.857 1.00 79.06 93 ASN A CA 1
ATOM 753 C C . ASN A 1 93 ? -10.588 7.639 12.320 1.00 79.06 93 ASN A C 1
ATOM 755 O O . ASN A 1 93 ? -10.818 8.511 13.155 1.00 79.06 93 ASN A O 1
ATOM 759 N N . LYS A 1 94 ? -10.542 6.340 12.656 1.00 75.81 94 LYS A N 1
ATOM 760 C CA . LYS A 1 94 ? -10.574 5.806 14.029 1.00 75.81 94 LYS A CA 1
ATOM 761 C C . LYS A 1 94 ? -9.346 4.908 14.278 1.00 75.81 94 LYS A C 1
ATOM 763 O O . LYS A 1 94 ? -9.418 3.704 14.034 1.00 75.81 94 LYS A O 1
ATOM 768 N N . PRO A 1 95 ? -8.215 5.457 14.767 1.00 65.00 95 PRO A N 1
ATOM 769 C CA . PRO A 1 95 ? -6.962 4.703 14.941 1.00 65.00 95 PRO A CA 1
ATOM 770 C C . PRO A 1 95 ? -7.030 3.539 15.947 1.00 65.00 95 PRO A C 1
ATOM 772 O O . PRO A 1 95 ? -6.216 2.620 15.892 1.00 65.00 95 PRO A O 1
ATOM 775 N N . SER A 1 96 ? -8.005 3.552 16.862 1.00 64.81 96 SER A N 1
ATOM 776 C CA . SER A 1 96 ? -8.153 2.567 17.942 1.00 64.81 96 SER A CA 1
ATOM 777 C C . SER A 1 96 ? -8.467 1.137 17.484 1.00 64.81 96 SER A C 1
ATOM 779 O O . SER A 1 96 ? -8.344 0.226 18.289 1.00 64.81 96 SER A O 1
ATOM 781 N N . VAL A 1 97 ? -8.852 0.927 16.219 1.00 66.00 97 VAL A N 1
ATOM 782 C CA . VAL A 1 97 ? -9.309 -0.380 15.694 1.00 66.00 97 VAL A CA 1
ATOM 783 C C . VAL A 1 97 ? -8.168 -1.200 15.056 1.00 66.00 97 VAL A C 1
ATOM 785 O O . VAL A 1 97 ? -8.325 -2.372 14.729 1.00 66.00 97 VAL A O 1
ATOM 788 N N . ILE A 1 98 ? -6.977 -0.618 14.864 1.00 65.81 98 ILE A N 1
ATOM 789 C CA . ILE A 1 98 ? -5.905 -1.251 14.065 1.00 65.81 98 ILE A CA 1
ATOM 790 C C . ILE A 1 98 ? -5.238 -2.451 14.777 1.00 65.81 98 ILE A C 1
ATOM 792 O O . ILE A 1 98 ? -4.694 -3.337 14.121 1.00 65.81 98 ILE A O 1
ATOM 796 N N . SER A 1 99 ? -5.288 -2.538 16.106 1.00 67.00 99 SER A N 1
ATOM 797 C CA . SER A 1 99 ? -4.833 -3.734 16.835 1.00 67.00 99 SER A CA 1
ATOM 798 C C . SER A 1 99 ? -5.706 -4.963 16.537 1.00 67.00 99 SER A C 1
ATOM 800 O O . SER A 1 99 ? -5.193 -6.080 16.470 1.00 67.00 99 SER A O 1
ATOM 802 N N . GLU A 1 100 ? -7.004 -4.760 16.298 1.00 72.81 100 GLU A N 1
ATOM 803 C CA . GLU A 1 100 ? -7.998 -5.823 16.091 1.00 72.81 100 GLU A CA 1
ATOM 804 C C . GLU A 1 100 ? -7.891 -6.492 14.710 1.00 72.81 100 GLU A C 1
ATOM 806 O O . GLU A 1 100 ? -8.325 -7.630 14.536 1.00 72.81 100 GLU A O 1
ATOM 811 N N . ILE A 1 101 ? -7.268 -5.826 13.728 1.00 74.62 101 ILE A N 1
ATOM 812 C CA . ILE A 1 101 ? -7.118 -6.350 12.358 1.00 74.62 101 ILE A CA 1
ATOM 813 C C . ILE A 1 101 ? -5.877 -7.239 12.163 1.00 74.62 101 ILE A C 1
ATOM 815 O O . ILE A 1 101 ? -5.768 -7.926 11.147 1.00 74.62 101 ILE A O 1
ATOM 819 N N . ILE A 1 102 ? -4.939 -7.257 13.120 1.00 79.25 102 ILE A N 1
ATOM 820 C CA . ILE A 1 102 ? -3.671 -8.005 13.014 1.00 79.25 102 ILE A CA 1
ATOM 821 C C . ILE A 1 102 ? -3.878 -9.517 12.765 1.00 79.25 102 ILE A C 1
ATOM 823 O O . ILE A 1 102 ? -3.150 -10.060 11.931 1.00 79.25 102 ILE A O 1
ATOM 827 N N . PRO A 1 103 ? -4.844 -10.219 13.401 1.00 78.38 103 PRO A N 1
ATOM 828 C CA . PRO A 1 103 ? -5.126 -11.624 13.091 1.00 78.38 103 PRO A CA 1
ATOM 829 C C . PRO A 1 103 ? -5.477 -11.859 11.613 1.00 78.38 103 PRO A C 1
ATOM 831 O O . PRO A 1 103 ? -4.880 -12.722 10.977 1.00 78.38 103 PRO A O 1
ATOM 834 N N . TYR A 1 104 ? -6.343 -11.032 11.023 1.00 75.06 104 TYR A N 1
ATOM 835 C CA . TYR A 1 104 ? -6.737 -11.160 9.612 1.00 75.06 104 TYR A CA 1
ATOM 836 C C . TYR A 1 104 ? -5.586 -10.862 8.639 1.00 75.06 104 TYR A C 1
ATOM 838 O O . TYR A 1 104 ? -5.487 -11.469 7.574 1.00 75.06 104 TYR A O 1
ATOM 846 N N . LEU A 1 105 ? -4.672 -9.956 8.998 1.00 79.44 105 LEU A N 1
ATOM 847 C CA . LEU A 1 105 ? -3.476 -9.690 8.191 1.00 79.44 105 LEU A CA 1
ATOM 848 C C . LEU A 1 105 ? -2.462 -10.851 8.235 1.00 79.44 105 LEU A C 1
ATOM 850 O O . LEU A 1 105 ? -1.678 -11.006 7.294 1.00 79.44 105 LEU A O 1
ATOM 854 N N . LYS A 1 106 ? -2.495 -11.684 9.287 1.00 82.31 106 LYS A N 1
ATOM 855 C CA . LYS A 1 106 ? -1.766 -12.964 9.339 1.00 82.31 106 LYS A CA 1
ATOM 856 C C . LYS A 1 106 ? -2.422 -14.019 8.450 1.00 82.31 106 LYS A C 1
ATOM 858 O O . LYS A 1 106 ? -1.708 -14.682 7.710 1.00 82.31 106 LYS A O 1
ATOM 863 N N . GLU A 1 107 ? -3.753 -14.138 8.464 1.00 79.44 107 GLU A N 1
ATOM 864 C CA . GLU A 1 107 ? -4.492 -15.056 7.573 1.00 79.44 107 GLU A CA 1
ATOM 865 C C . GLU A 1 107 ? -4.229 -14.774 6.087 1.00 79.44 107 GLU A C 1
ATOM 867 O O . GLU A 1 107 ? -4.122 -15.699 5.288 1.00 79.44 107 GLU A O 1
ATOM 872 N N . LEU A 1 108 ? -4.089 -13.498 5.714 1.00 71.50 108 LEU A N 1
ATOM 873 C CA . LEU A 1 108 ? -3.728 -13.086 4.354 1.00 71.50 108 LEU A CA 1
ATOM 874 C C . LEU A 1 108 ? -2.238 -13.305 4.008 1.00 71.50 108 LEU A C 1
ATOM 876 O O . LEU A 1 108 ? -1.852 -13.066 2.867 1.00 71.50 108 LEU A O 1
ATOM 880 N N . ASN A 1 109 ? -1.402 -13.724 4.966 1.00 78.56 109 ASN A N 1
ATOM 881 C CA . ASN A 1 109 ? 0.056 -13.849 4.837 1.00 78.56 109 ASN A CA 1
ATOM 882 C C . ASN A 1 109 ? 0.766 -12.540 4.412 1.00 78.56 109 ASN A C 1
ATOM 884 O O . ASN A 1 109 ? 1.682 -12.555 3.593 1.00 78.56 109 ASN A O 1
ATOM 888 N N . ILE A 1 110 ? 0.325 -11.397 4.958 1.00 77.00 110 ILE A N 1
ATOM 889 C CA . ILE A 1 110 ? 0.882 -10.055 4.662 1.00 77.00 110 ILE A CA 1
ATOM 890 C C . ILE A 1 110 ? 1.514 -9.422 5.912 1.00 77.00 110 ILE A C 1
ATOM 892 O O . ILE A 1 110 ? 2.400 -8.571 5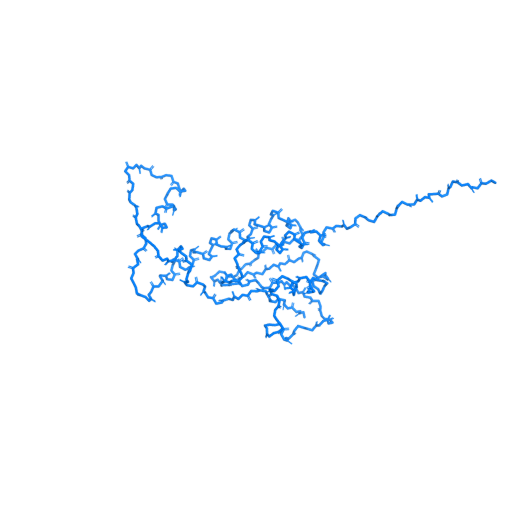.819 1.00 77.00 110 ILE A O 1
ATOM 896 N N . TYR A 1 111 ? 1.067 -9.830 7.103 1.00 83.69 111 TYR A N 1
ATOM 897 C CA . TYR A 1 111 ? 1.700 -9.458 8.362 1.00 83.69 111 TYR A CA 1
ATOM 898 C C . TYR A 1 111 ? 2.828 -10.430 8.715 1.00 83.69 111 TYR A C 1
ATOM 900 O O . TYR A 1 111 ? 2.584 -11.602 9.007 1.00 83.69 111 TYR A O 1
ATOM 908 N N . HIS A 1 112 ? 4.050 -9.908 8.794 1.00 82.69 112 HIS A N 1
ATOM 909 C CA . HIS A 1 112 ? 5.224 -10.649 9.246 1.00 82.69 112 HIS A CA 1
ATOM 910 C C . HIS A 1 112 ? 5.747 -10.050 10.559 1.00 82.69 112 HIS A C 1
ATOM 912 O O . HIS A 1 112 ? 5.970 -8.838 10.650 1.00 82.69 112 HIS A O 1
ATOM 918 N N . ASN A 1 113 ? 5.954 -10.902 11.574 1.00 82.25 113 ASN A N 1
ATOM 919 C CA . ASN A 1 113 ? 6.485 -10.498 12.886 1.00 82.25 113 ASN A CA 1
ATOM 920 C C . ASN A 1 113 ? 7.850 -9.801 12.755 1.00 82.25 113 ASN A C 1
ATOM 922 O O . ASN A 1 113 ? 8.103 -8.828 13.452 1.00 82.25 113 ASN A O 1
ATOM 926 N N . GLU A 1 114 ? 8.702 -10.279 11.847 1.00 83.56 114 GLU A N 1
ATOM 927 C CA . GLU A 1 114 ? 10.066 -9.777 11.615 1.00 83.56 114 GLU A CA 1
ATOM 928 C C . GLU A 1 114 ? 10.097 -8.294 11.223 1.00 83.56 114 GLU A C 1
ATOM 930 O O . GLU A 1 114 ? 10.984 -7.558 11.641 1.00 83.56 114 GLU A O 1
ATOM 935 N N . VAL A 1 115 ? 9.092 -7.835 10.471 1.00 81.19 115 VAL A N 1
ATOM 936 C CA . VAL A 1 115 ? 8.967 -6.438 10.019 1.00 81.19 115 VAL A CA 1
ATOM 937 C C . VAL A 1 115 ? 8.236 -5.571 11.059 1.00 81.19 115 VAL A C 1
ATOM 939 O O . VAL A 1 115 ? 8.360 -4.351 11.058 1.00 81.19 115 VAL A O 1
ATOM 942 N N . ASN A 1 116 ? 7.505 -6.197 11.988 1.00 86.00 116 ASN A N 1
ATOM 943 C CA . ASN A 1 116 ? 6.666 -5.548 13.003 1.00 86.00 116 ASN A CA 1
ATOM 944 C C . ASN A 1 116 ? 7.155 -5.811 14.442 1.00 86.00 116 ASN A C 1
ATOM 946 O O . ASN A 1 116 ? 6.377 -5.738 15.393 1.00 86.00 116 ASN A O 1
ATOM 950 N N . TRP A 1 117 ? 8.441 -6.129 14.622 1.00 78.81 117 TRP A N 1
ATOM 951 C CA . TRP A 1 117 ? 9.016 -6.569 15.903 1.00 78.81 117 TRP A CA 1
ATOM 952 C C . TRP A 1 117 ? 8.889 -5.536 17.036 1.00 78.81 117 TRP A C 1
ATOM 954 O O . TRP A 1 117 ? 8.889 -5.897 18.210 1.00 78.81 117 TRP A O 1
ATOM 964 N N . ASN A 1 118 ? 8.770 -4.253 16.688 1.00 78.75 118 ASN A N 1
ATOM 965 C CA . ASN A 1 118 ? 8.642 -3.127 17.613 1.00 78.75 118 ASN A CA 1
ATOM 966 C C . ASN A 1 118 ? 7.180 -2.751 17.938 1.00 78.75 118 ASN A C 1
ATOM 968 O O . ASN A 1 118 ? 6.944 -1.753 18.624 1.00 78.75 118 ASN A O 1
ATOM 972 N N . LEU A 1 119 ? 6.193 -3.506 17.442 1.00 80.19 119 LEU A N 1
ATOM 973 C CA . LEU A 1 119 ? 4.778 -3.170 17.572 1.00 80.19 119 LEU A CA 1
ATOM 974 C C . LEU A 1 119 ? 4.258 -3.498 18.981 1.00 80.19 119 LEU A C 1
ATOM 976 O O . LEU A 1 119 ? 3.923 -4.637 19.306 1.00 80.19 119 LEU A O 1
ATOM 980 N N . ASN A 1 120 ? 4.166 -2.475 19.833 1.00 78.44 120 ASN A N 1
ATOM 981 C CA . ASN A 1 120 ? 3.687 -2.620 21.205 1.00 78.44 120 ASN A CA 1
ATOM 982 C C . ASN A 1 120 ? 2.151 -2.694 21.241 1.00 78.44 120 ASN A C 1
ATOM 984 O O . ASN A 1 120 ? 1.485 -1.674 21.080 1.00 78.44 120 ASN A O 1
ATOM 988 N N . GLN A 1 121 ? 1.582 -3.868 21.520 1.00 73.31 121 GLN A N 1
ATOM 989 C CA . GLN A 1 121 ? 0.126 -4.099 21.541 1.00 73.31 121 GLN A CA 1
ATOM 990 C C . GLN A 1 121 ? -0.667 -3.188 22.504 1.00 73.31 121 GLN A C 1
ATOM 992 O O . GLN A 1 121 ? -1.875 -3.051 22.340 1.00 73.31 121 GLN A O 1
ATOM 997 N N . GLN A 1 122 ? -0.013 -2.545 23.478 1.00 74.00 122 GLN A N 1
ATOM 998 C CA . GLN A 1 122 ? -0.633 -1.603 24.420 1.00 74.00 122 GLN A CA 1
ATOM 999 C C . GLN A 1 122 ? -0.727 -0.164 23.879 1.00 74.00 122 GLN A C 1
ATOM 1001 O O . GLN A 1 122 ? -1.381 0.680 24.489 1.00 74.00 122 GLN A O 1
ATOM 1006 N N . LEU A 1 123 ? -0.064 0.151 22.759 1.00 72.00 123 LEU A N 1
ATOM 1007 C CA . LEU A 1 123 ? -0.077 1.483 22.151 1.00 72.00 123 LEU A CA 1
ATOM 1008 C C . LEU A 1 123 ? -1.003 1.532 20.925 1.00 72.00 123 LEU A C 1
ATOM 1010 O O . LEU A 1 123 ? -0.998 0.605 20.111 1.00 72.00 123 LEU A O 1
ATOM 1014 N N . PRO A 1 124 ? -1.735 2.642 20.707 1.00 69.31 124 PRO A N 1
ATOM 1015 C CA . PRO A 1 124 ? -2.524 2.814 19.495 1.00 69.31 124 PRO A CA 1
ATOM 1016 C C . PRO A 1 124 ? -1.610 2.857 18.268 1.00 69.31 124 PRO A C 1
ATOM 1018 O O . PRO A 1 124 ? -0.536 3.481 18.282 1.00 69.31 124 PRO A O 1
ATOM 1021 N N . VAL A 1 125 ? -2.052 2.211 17.191 1.00 72.75 125 VAL A N 1
ATOM 1022 C CA . VAL A 1 125 ? -1.405 2.310 15.882 1.00 72.75 125 VAL A CA 1
ATOM 1023 C C . VAL A 1 125 ? -1.931 3.558 15.177 1.00 72.75 125 VAL A C 1
ATOM 1025 O O . VAL A 1 125 ? -3.132 3.781 15.101 1.00 72.75 125 VAL A O 1
ATOM 1028 N N . TYR A 1 126 ? -1.026 4.391 14.677 1.00 73.00 126 TYR A N 1
ATOM 1029 C CA . TYR A 1 126 ? -1.341 5.675 14.044 1.00 73.00 126 TYR A CA 1
ATOM 1030 C C . TYR A 1 126 ? -1.711 5.548 12.558 1.00 73.00 126 TYR A C 1
ATOM 1032 O O . TYR A 1 126 ? -2.386 6.409 11.995 1.00 73.00 126 TYR A O 1
ATOM 1040 N N . GLY A 1 127 ? -1.256 4.475 11.919 1.00 83.31 127 GLY A N 1
ATOM 1041 C CA . GLY A 1 127 ? -1.507 4.178 10.518 1.00 83.31 127 GLY A CA 1
ATOM 1042 C C . GLY A 1 127 ? -0.796 2.901 10.089 1.00 83.31 127 GLY A C 1
ATOM 1043 O O . GLY A 1 127 ? 0.030 2.348 10.824 1.00 83.31 127 GLY A O 1
ATOM 1044 N N . ILE A 1 128 ? -1.129 2.446 8.886 1.00 88.94 128 ILE A N 1
ATOM 1045 C CA . ILE A 1 128 ? -0.530 1.273 8.259 1.00 88.94 128 ILE A CA 1
ATOM 1046 C C . ILE A 1 128 ? 0.411 1.748 7.152 1.00 88.94 128 ILE A C 1
ATOM 1048 O O . ILE A 1 128 ? -0.027 2.362 6.181 1.00 88.94 128 ILE A O 1
ATOM 1052 N N . ARG A 1 129 ? 1.707 1.482 7.295 1.00 90.00 129 ARG A N 1
ATOM 1053 C CA . ARG A 1 129 ? 2.719 1.704 6.263 1.00 90.00 129 ARG A CA 1
ATOM 1054 C C . ARG A 1 129 ? 2.671 0.534 5.282 1.00 90.00 129 ARG A C 1
ATOM 1056 O O . ARG A 1 129 ? 2.876 -0.614 5.658 1.00 90.00 129 ARG A O 1
ATOM 1063 N N . MET A 1 130 ? 2.343 0.847 4.039 1.00 91.88 130 MET A N 1
ATOM 1064 C CA . MET A 1 130 ? 2.068 -0.084 2.954 1.00 91.88 130 MET A CA 1
ATOM 1065 C C . MET A 1 130 ? 3.219 -0.047 1.954 1.00 91.88 130 MET A C 1
ATOM 1067 O O . MET A 1 130 ? 3.417 0.966 1.278 1.00 91.88 130 MET A O 1
ATOM 1071 N N . GLY A 1 131 ? 3.974 -1.138 1.855 1.00 90.56 131 GLY A N 1
ATOM 1072 C CA . GLY A 1 131 ? 5.048 -1.286 0.881 1.00 90.56 131 GLY A CA 1
ATOM 1073 C C . GLY A 1 131 ? 4.509 -1.368 -0.549 1.00 90.56 131 GLY A C 1
ATOM 1074 O O . GLY A 1 131 ? 3.744 -2.271 -0.893 1.00 90.56 131 GLY A O 1
ATOM 1075 N N . LEU A 1 132 ? 4.896 -0.420 -1.402 1.00 88.19 132 LEU A N 1
ATOM 1076 C CA . LEU A 1 132 ? 4.467 -0.375 -2.799 1.00 88.19 132 LEU A CA 1
ATOM 1077 C C . LEU A 1 132 ? 5.209 -1.390 -3.676 1.00 88.19 132 LEU A C 1
ATOM 1079 O O . LEU A 1 132 ? 4.732 -1.668 -4.772 1.00 88.19 132 LEU A O 1
ATOM 1083 N N . GLY A 1 133 ? 6.316 -1.986 -3.227 1.00 82.88 133 GLY A N 1
ATOM 1084 C CA . GLY A 1 133 ? 7.012 -3.047 -3.961 1.00 82.88 133 GLY A CA 1
ATOM 1085 C C . GLY A 1 133 ? 6.134 -4.287 -4.138 1.00 82.88 133 GLY A C 1
ATOM 1086 O O . GLY A 1 133 ? 5.759 -4.653 -5.255 1.00 82.88 133 GLY A O 1
ATOM 1087 N N . PHE A 1 134 ? 5.732 -4.873 -3.012 1.00 82.81 134 PHE A N 1
ATOM 1088 C CA . PHE A 1 134 ? 4.812 -6.008 -2.906 1.00 82.81 134 PHE A CA 1
ATOM 1089 C C . PHE A 1 134 ? 3.986 -5.855 -1.607 1.00 82.81 134 PHE A C 1
ATOM 1091 O O . PHE A 1 134 ? 4.539 -5.352 -0.631 1.00 82.81 134 PHE A O 1
ATOM 1098 N N . PRO A 1 135 ? 2.707 -6.270 -1.542 1.00 84.38 135 PRO A N 1
ATOM 1099 C CA . PRO A 1 135 ? 1.972 -7.014 -2.562 1.00 84.38 135 PRO A CA 1
ATOM 1100 C C . PRO A 1 135 ? 1.485 -6.153 -3.738 1.00 84.38 135 PRO A C 1
ATOM 1102 O O . PRO A 1 135 ? 1.840 -4.978 -3.899 1.00 84.38 135 PRO A O 1
ATOM 1105 N N . ASP A 1 136 ? 0.744 -6.780 -4.645 1.00 85.88 136 ASP A N 1
ATOM 1106 C CA . ASP A 1 136 ? 0.130 -6.130 -5.797 1.00 85.88 136 ASP A CA 1
ATOM 1107 C C . ASP A 1 136 ? -1.153 -5.358 -5.423 1.00 85.88 136 ASP A C 1
ATOM 1109 O O . ASP A 1 136 ? -1.619 -5.365 -4.281 1.00 85.88 136 ASP A O 1
ATOM 1113 N N . LEU A 1 137 ? -1.722 -4.644 -6.398 1.00 87.38 137 LEU A N 1
ATOM 1114 C CA . LEU A 1 137 ? -2.939 -3.854 -6.185 1.00 87.38 137 LEU A CA 1
ATOM 1115 C C . LEU A 1 137 ? -4.186 -4.719 -5.940 1.00 87.38 137 LEU A C 1
ATOM 1117 O O . LEU A 1 137 ? -5.101 -4.259 -5.262 1.00 87.38 137 LEU A O 1
ATOM 1121 N N . VAL A 1 138 ? -4.219 -5.959 -6.441 1.00 88.88 138 VAL A N 1
ATOM 1122 C CA . VAL A 1 138 ? -5.333 -6.899 -6.222 1.00 88.88 138 VAL A CA 1
ATOM 1123 C C . VAL A 1 138 ? -5.377 -7.322 -4.755 1.00 88.88 138 VAL A C 1
ATOM 1125 O O . VAL A 1 138 ? -6.425 -7.264 -4.111 1.00 88.88 138 VAL A O 1
ATOM 1128 N N . THR A 1 139 ? -4.219 -7.651 -4.187 1.00 87.94 139 THR A N 1
ATOM 1129 C CA . THR A 1 139 ? -4.083 -7.971 -2.767 1.00 87.94 139 THR A CA 1
ATOM 1130 C C . THR A 1 139 ? -4.442 -6.764 -1.896 1.00 87.94 139 THR A C 1
ATOM 1132 O O . THR A 1 139 ? -5.194 -6.907 -0.932 1.00 87.94 139 THR A O 1
ATOM 1135 N N . TYR A 1 140 ? -3.986 -5.555 -2.252 1.00 91.12 140 TYR A N 1
ATOM 1136 C CA . TYR A 1 140 ? -4.388 -4.332 -1.542 1.00 91.12 140 TYR A CA 1
ATOM 1137 C C . TYR A 1 140 ? -5.897 -4.050 -1.622 1.00 91.12 140 TYR A C 1
ATOM 1139 O O . TYR A 1 140 ? -6.480 -3.636 -0.620 1.00 91.12 140 TYR A O 1
ATOM 1147 N N . ALA A 1 141 ? -6.552 -4.325 -2.755 1.00 90.88 141 ALA A N 1
ATOM 1148 C CA . ALA A 1 141 ? -8.008 -4.240 -2.866 1.00 90.88 141 ALA A CA 1
ATOM 1149 C C . ALA A 1 141 ? -8.707 -5.203 -1.889 1.00 90.88 141 ALA A C 1
ATOM 1151 O O . ALA A 1 141 ? -9.592 -4.777 -1.150 1.00 90.88 141 ALA A O 1
ATOM 1152 N N . SER A 1 142 ? -8.252 -6.462 -1.803 1.00 87.75 142 SER A N 1
ATOM 1153 C CA . SER A 1 142 ? -8.788 -7.446 -0.846 1.00 87.75 142 SER A CA 1
ATOM 1154 C C . SER A 1 142 ? -8.587 -7.025 0.617 1.00 87.75 142 SER A C 1
ATOM 1156 O O . SER A 1 142 ? -9.495 -7.187 1.437 1.00 87.75 142 SER A O 1
ATOM 1158 N N . ILE A 1 143 ? -7.435 -6.426 0.953 1.00 87.62 143 ILE A N 1
ATOM 1159 C CA . ILE A 1 143 ? -7.199 -5.840 2.282 1.00 87.62 143 ILE A CA 1
ATOM 1160 C C . ILE A 1 143 ? -8.225 -4.735 2.555 1.00 87.62 143 ILE A C 1
ATOM 1162 O O . ILE A 1 143 ? -8.898 -4.770 3.583 1.00 87.62 143 ILE A O 1
ATOM 1166 N N . PHE A 1 144 ? -8.371 -3.761 1.652 1.00 90.62 144 PHE A N 1
ATOM 1167 C CA . PHE A 1 144 ? -9.282 -2.631 1.854 1.00 90.62 144 PHE A CA 1
ATOM 1168 C C . PHE A 1 144 ? -10.752 -3.058 1.914 1.00 90.62 144 PHE A C 1
ATOM 1170 O O . PHE A 1 144 ? -11.507 -2.516 2.719 1.00 90.62 144 PHE A O 1
ATOM 1177 N N . GLU A 1 145 ? -11.158 -4.052 1.125 1.00 87.69 145 GLU A N 1
ATOM 1178 C CA . GLU A 1 145 ? -12.497 -4.632 1.192 1.00 87.69 145 GLU A CA 1
ATOM 1179 C C . GLU A 1 145 ? -12.771 -5.254 2.568 1.00 87.69 145 GLU A C 1
ATOM 1181 O O . GLU A 1 145 ? -13.747 -4.872 3.220 1.00 87.69 145 GLU A O 1
ATOM 1186 N N . LYS A 1 146 ? -11.888 -6.137 3.057 1.00 80.94 146 LYS A N 1
ATOM 1187 C CA . LYS A 1 146 ? -12.018 -6.754 4.389 1.00 80.94 146 LYS A CA 1
ATOM 1188 C C . LYS A 1 146 ? -11.984 -5.718 5.515 1.00 80.94 146 LYS A C 1
ATOM 1190 O O . LYS A 1 146 ? -12.796 -5.784 6.436 1.00 80.94 146 LYS A O 1
ATOM 1195 N N . LEU A 1 147 ? -11.104 -4.719 5.419 1.00 83.19 147 LEU A N 1
ATOM 1196 C CA . LEU A 1 147 ? -11.083 -3.592 6.353 1.00 83.19 147 LEU A CA 1
ATOM 1197 C C . LEU A 1 147 ? -12.409 -2.820 6.334 1.00 83.19 147 LEU A C 1
ATOM 1199 O O . LEU A 1 147 ? -12.913 -2.475 7.398 1.00 83.19 147 LEU A O 1
ATOM 1203 N N . SER A 1 148 ? -13.027 -2.605 5.167 1.00 85.88 148 SER A N 1
ATOM 1204 C CA . SER A 1 148 ? -14.333 -1.937 5.083 1.00 85.88 148 SER A CA 1
ATOM 1205 C C . SER A 1 148 ? -15.445 -2.726 5.779 1.00 85.88 148 SER A C 1
ATOM 1207 O O . SER A 1 148 ? -16.298 -2.129 6.429 1.00 85.88 148 SER A O 1
ATOM 1209 N N . GLN A 1 149 ? -15.424 -4.060 5.692 1.00 81.94 149 GLN A N 1
ATOM 1210 C CA . GLN A 1 149 ? -16.393 -4.934 6.360 1.00 81.94 149 GLN A CA 1
ATOM 1211 C C . GLN A 1 149 ? -16.230 -4.900 7.887 1.00 81.94 149 GLN A C 1
ATOM 1213 O O . GLN A 1 149 ? -17.221 -4.988 8.608 1.00 81.94 149 GLN A O 1
ATOM 1218 N N . TYR A 1 150 ? -14.997 -4.745 8.379 1.00 76.19 150 TYR A N 1
ATOM 1219 C CA . TYR A 1 150 ? -14.700 -4.656 9.810 1.00 76.19 150 TYR A CA 1
ATOM 1220 C C . TYR A 1 150 ? -14.974 -3.263 10.404 1.00 76.19 150 TYR A C 1
ATOM 1222 O O . TYR A 1 150 ? -15.431 -3.153 11.538 1.00 76.19 150 TYR A O 1
ATOM 1230 N N . LEU A 1 151 ? -14.684 -2.200 9.644 1.00 76.62 151 LEU A N 1
ATOM 1231 C CA . LEU A 1 151 ? -14.777 -0.803 10.086 1.00 76.62 151 LEU A CA 1
ATOM 1232 C C . LEU A 1 151 ? -16.166 -0.180 9.893 1.00 76.62 151 LEU A C 1
ATOM 1234 O O . LEU A 1 151 ? -16.470 0.831 10.532 1.00 76.62 151 LEU A O 1
ATOM 1238 N N . LYS A 1 152 ? -17.012 -0.751 9.026 1.00 74.44 152 LYS A N 1
ATOM 1239 C CA . LYS A 1 152 ? -18.434 -0.391 8.971 1.00 74.44 152 LYS A CA 1
ATOM 1240 C C . LYS A 1 152 ? -19.089 -0.687 10.325 1.00 74.44 152 LYS A C 1
ATOM 1242 O O . LYS A 1 152 ? -18.750 -1.697 10.946 1.00 74.44 152 LYS A O 1
ATOM 1247 N N . PRO A 1 153 ? -20.037 0.150 10.787 1.00 62.16 153 PRO A N 1
ATOM 1248 C CA . PRO A 1 153 ? -20.826 -0.181 11.961 1.00 62.16 153 PRO A CA 1
ATOM 1249 C C . PRO A 1 153 ? -21.463 -1.554 11.757 1.00 62.16 153 PRO A C 1
ATOM 1251 O O . PRO A 1 153 ? -22.213 -1.763 10.804 1.00 62.16 153 PRO A O 1
ATOM 1254 N N . LYS A 1 154 ? -21.168 -2.497 12.653 1.00 54.75 154 LYS A N 1
ATOM 1255 C CA . LYS A 1 154 ? -22.061 -3.634 12.842 1.00 54.75 154 LYS A CA 1
ATOM 1256 C C . LYS A 1 154 ? -23.315 -3.034 13.449 1.00 54.75 154 LYS A C 1
ATOM 1258 O O . LYS A 1 154 ? -23.279 -2.650 14.618 1.00 54.75 154 LYS A O 1
ATOM 1263 N N . ASP A 1 155 ? -24.374 -2.904 12.655 1.00 43.09 155 ASP A N 1
ATOM 1264 C CA . ASP A 1 155 ? -25.676 -2.521 13.184 1.00 43.09 155 ASP A CA 1
ATOM 1265 C C . ASP A 1 155 ? -26.019 -3.507 14.294 1.00 43.09 155 ASP A C 1
ATOM 1267 O O . ASP A 1 155 ? -26.288 -4.690 14.056 1.00 43.09 155 ASP A O 1
ATOM 1271 N N . HIS A 1 156 ? -25.948 -3.028 15.536 1.00 40.03 156 HIS A N 1
ATOM 1272 C CA . HIS A 1 156 ? -26.459 -3.780 16.657 1.00 40.03 156 HIS A CA 1
ATOM 1273 C C . HIS A 1 156 ? -27.945 -3.963 16.388 1.00 40.03 156 HIS A C 1
ATOM 1275 O O . HIS A 1 156 ? -28.732 -3.023 16.510 1.00 40.03 156 HIS A O 1
ATOM 1281 N N . ILE A 1 157 ? -28.344 -5.198 16.080 1.00 41.25 157 ILE A N 1
ATOM 1282 C CA . ILE A 1 157 ? -29.736 -5.623 16.188 1.00 41.25 157 ILE A CA 1
ATOM 1283 C C . ILE A 1 157 ? -30.060 -5.733 17.686 1.00 41.25 157 ILE A C 1
ATOM 1285 O O . ILE A 1 157 ? -30.420 -6.786 18.204 1.00 41.25 157 ILE A O 1
ATOM 1289 N N . THR A 1 158 ? -29.982 -4.607 18.397 1.00 40.56 158 THR A N 1
ATOM 1290 C CA . THR A 1 158 ? -30.853 -4.329 19.532 1.00 40.56 158 THR A CA 1
ATOM 1291 C C . THR A 1 158 ? -32.255 -4.147 18.972 1.00 40.56 158 THR A C 1
ATOM 1293 O O . THR A 1 158 ? -32.807 -3.050 18.927 1.00 40.56 158 THR A O 1
ATOM 1296 N N . LYS A 1 159 ? -32.862 -5.270 18.565 1.00 38.16 159 LYS A N 1
ATOM 1297 C CA . LYS A 1 159 ? -34.305 -5.410 18.697 1.00 38.16 159 LYS A CA 1
ATOM 1298 C C . LYS A 1 159 ? -34.589 -5.438 20.188 1.00 38.16 159 LYS A C 1
ATOM 1300 O O . LYS A 1 159 ? -34.683 -6.494 20.807 1.00 38.16 159 LYS A O 1
ATOM 1305 N N . THR A 1 160 ? -34.725 -4.236 20.730 1.00 39.75 160 THR A N 1
ATOM 1306 C CA . THR A 1 160 ? -35.573 -3.953 21.873 1.00 39.75 160 THR A CA 1
ATOM 1307 C C . THR A 1 160 ? -36.932 -4.573 21.560 1.00 39.75 160 THR A C 1
ATOM 1309 O O . THR A 1 160 ? -37.759 -3.974 20.873 1.00 39.75 160 THR A O 1
ATOM 1312 N N . ILE A 1 161 ? -37.151 -5.814 22.003 1.00 42.84 161 ILE A N 1
ATOM 1313 C CA . ILE A 1 161 ? -38.507 -6.312 22.204 1.00 42.84 161 ILE A CA 1
ATOM 1314 C C . ILE A 1 161 ? -38.990 -5.515 23.403 1.00 42.84 161 ILE A C 1
ATOM 1316 O O . ILE A 1 161 ? -38.684 -5.838 24.548 1.00 42.84 161 ILE A O 1
ATOM 1320 N N . ALA A 1 162 ? -39.615 -4.386 23.086 1.00 39.94 162 ALA A N 1
ATOM 1321 C CA . ALA A 1 162 ? -40.136 -3.467 24.066 1.00 39.94 162 ALA A CA 1
ATOM 1322 C C . ALA A 1 162 ? -41.123 -4.186 24.982 1.00 39.94 162 ALA A C 1
ATOM 1324 O O . ALA A 1 162 ? -41.891 -5.042 24.539 1.00 39.94 162 ALA A O 1
ATOM 1325 N N . ASP A 1 163 ? -41.108 -3.757 26.238 1.00 44.91 163 ASP A N 1
ATOM 1326 C CA . ASP A 1 163 ? -42.272 -3.462 27.070 1.00 44.91 163 ASP A CA 1
ATOM 1327 C C . ASP A 1 163 ? -43.630 -3.560 26.352 1.00 44.91 163 ASP A C 1
ATOM 1329 O O . ASP A 1 163 ? -44.248 -2.555 26.008 1.00 44.91 163 ASP A O 1
ATOM 1333 N N . HIS A 1 164 ? -44.116 -4.783 26.142 1.00 40.62 164 HIS A N 1
ATOM 1334 C CA . HIS A 1 164 ? -45.479 -5.078 25.701 1.00 40.62 164 HIS A CA 1
ATOM 1335 C C . HIS A 1 164 ? -45.989 -6.354 26.381 1.00 40.62 164 HIS A C 1
ATOM 1337 O O . HIS A 1 164 ? -46.363 -7.335 25.737 1.00 40.62 164 HIS A O 1
ATOM 1343 N N . LYS A 1 165 ? -45.997 -6.307 27.722 1.00 37.19 165 LYS A N 1
ATOM 1344 C CA . LYS A 1 165 ? -47.132 -6.716 28.574 1.00 37.19 165 LYS A CA 1
ATOM 1345 C C . LYS A 1 165 ? -46.871 -6.360 30.045 1.00 37.19 165 LYS A C 1
ATOM 1347 O O . LYS A 1 165 ? -46.417 -7.185 30.827 1.00 37.19 165 LYS A O 1
ATOM 1352 N N . MET A 1 166 ? -47.226 -5.129 30.417 1.00 39.84 166 MET A N 1
ATOM 1353 C CA . MET A 1 166 ? -47.808 -4.887 31.740 1.00 39.84 166 MET A CA 1
ATOM 1354 C C . MET A 1 166 ? -49.317 -5.106 31.627 1.00 39.84 166 MET A C 1
ATOM 1356 O O . MET A 1 166 ? -49.977 -4.339 30.924 1.00 39.84 166 MET A O 1
ATOM 1360 N N . SER A 1 167 ? -49.830 -6.152 32.278 1.00 41.00 167 SER A N 1
ATOM 1361 C CA . SER A 1 167 ? -51.202 -6.343 32.797 1.00 41.00 167 SER A CA 1
ATOM 1362 C C . SER A 1 167 ? -51.281 -7.735 33.419 1.00 41.00 167 SER A C 1
ATOM 1364 O O . SER A 1 167 ? -51.098 -8.701 32.645 1.00 41.00 167 SER A O 1
#